Protein AF-A0A9E6CA06-F1 (afdb_monomer_lite)

Sequence (94 aa):
MKKILFIIPDGVGIRNYLFSDLLHLLQERNWEIGFLHALSPQAIEEIKKVHPGLNVREFSFYPYNEGIVNKFLRESVSYARLIHNTRLTGNPTV

Secondary structure (DSSP, 8-state):
--EEEEEE-S-THHHHHHTSTHHHHHHHTT-EEEEEE---HHHHHHHHHHSTT--EEEEEPP-----HHHHHHHHHHHHHHHHHHHHHHT-TT-

Radius of gyration: 19.75 Å; chains: 1; bounding box: 44×24×48 Å

Foldseek 3Di:
DAEDEAEEEDDDVVLVVLLDCPLVVCVVVVYAYEYEDQDDPVSVVVSCVSVPPRDYHYHYDDDDDDDPVNVVVVVVVVVVVLVVVCVVVVPPVD

Structure (mmCIF, N/CA/C/O backbone):
data_AF-A0A9E6CA06-F1
#
_entry.id   AF-A0A9E6CA06-F1
#
loop_
_atom_site.group_PDB
_atom_site.id
_atom_site.type_symbol
_atom_site.label_atom_id
_atom_site.label_alt_id
_atom_site.label_comp_i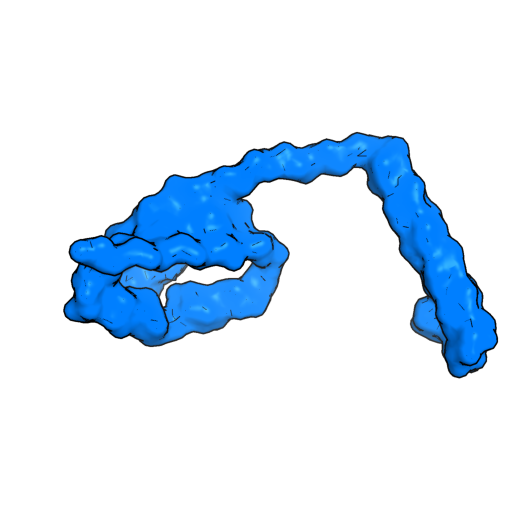d
_atom_site.label_asym_id
_a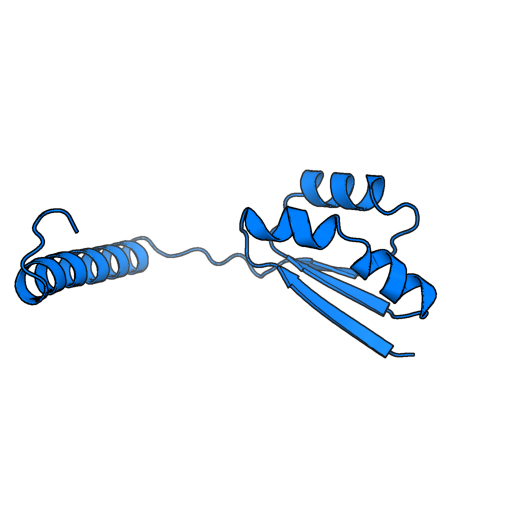tom_site.label_entity_id
_atom_site.label_seq_id
_atom_site.pdbx_PDB_ins_code
_atom_site.Cartn_x
_atom_site.Cartn_y
_at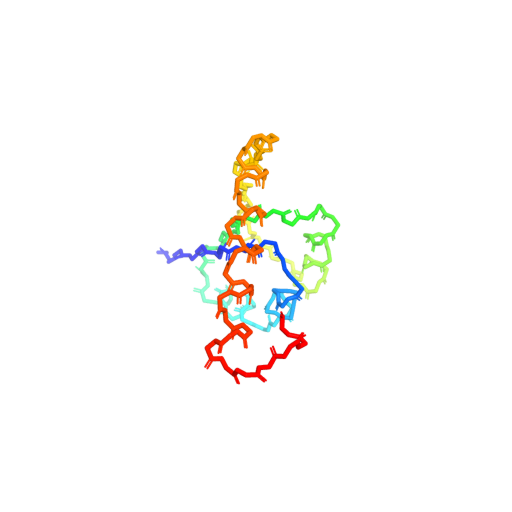om_site.Cartn_z
_a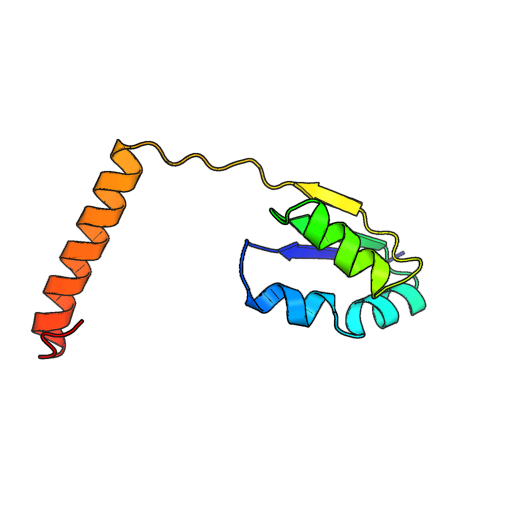tom_site.occupancy
_atom_site.B_iso_or_equiv
_atom_site.auth_seq_id
_atom_site.auth_comp_id
_atom_site.auth_asym_id
_atom_site.auth_atom_id
_atom_site.pdbx_PDB_model_num
ATOM 1 N N . MET A 1 1 ? 10.052 14.846 -22.346 1.00 76.81 1 MET A N 1
ATOM 2 C CA . MET A 1 1 ? 10.004 13.553 -21.629 1.00 76.81 1 MET A CA 1
ATOM 3 C C . MET A 1 1 ? 8.967 13.676 -20.521 1.00 76.81 1 MET A C 1
ATOM 5 O O . MET A 1 1 ? 9.019 14.662 -19.794 1.00 76.81 1 MET A O 1
ATOM 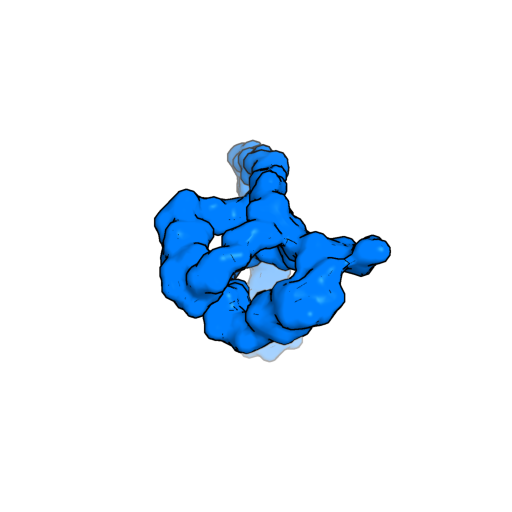9 N N . LYS A 1 2 ? 7.972 12.783 -20.466 1.00 92.25 2 LYS A N 1
ATOM 10 C CA . LYS A 1 2 ? 6.879 12.845 -19.476 1.00 92.25 2 LYS A CA 1
ATOM 11 C C . LYS A 1 2 ? 7.219 11.967 -18.269 1.00 92.25 2 LYS A C 1
ATOM 13 O O . LYS A 1 2 ? 7.945 10.989 -18.427 1.00 92.25 2 LYS A O 1
ATOM 18 N N . LYS A 1 3 ? 6.718 12.335 -17.088 1.00 93.06 3 LYS A N 1
ATOM 19 C CA . LYS A 1 3 ? 7.000 11.648 -15.821 1.00 93.06 3 LYS A CA 1
ATOM 20 C C . LYS A 1 3 ? 5.703 11.277 -15.116 1.00 93.06 3 LYS A C 1
ATOM 22 O O . LYS A 1 3 ? 4.754 12.059 -15.152 1.00 93.06 3 LYS A O 1
ATOM 27 N N . ILE A 1 4 ? 5.682 10.119 -14.467 1.00 91.88 4 ILE A N 1
ATOM 28 C CA . ILE A 1 4 ? 4.557 9.645 -13.659 1.00 91.88 4 ILE A CA 1
ATOM 29 C C . ILE A 1 4 ? 5.070 9.030 -12.356 1.00 91.88 4 ILE A C 1
ATOM 31 O O . ILE A 1 4 ? 6.053 8.294 -12.357 1.00 91.88 4 ILE A O 1
ATOM 35 N N . LEU A 1 5 ? 4.410 9.354 -11.244 1.00 90.94 5 LEU A N 1
ATOM 36 C CA . LEU A 1 5 ? 4.720 8.823 -9.921 1.00 90.94 5 LEU A CA 1
ATOM 37 C C . LEU A 1 5 ? 3.501 8.064 -9.398 1.00 90.94 5 LEU A C 1
ATOM 39 O O . LEU A 1 5 ? 2.434 8.652 -9.231 1.00 90.94 5 LEU A O 1
ATOM 43 N N . PHE A 1 6 ? 3.667 6.775 -9.122 1.00 87.88 6 PHE A N 1
ATOM 44 C CA . PHE A 1 6 ? 2.653 5.966 -8.458 1.00 87.88 6 PHE A CA 1
ATOM 45 C C . PHE A 1 6 ? 2.845 6.037 -6.950 1.00 87.88 6 PHE A C 1
ATOM 47 O O . PHE A 1 6 ? 3.926 5.744 -6.446 1.00 87.88 6 PHE A O 1
ATOM 54 N N . ILE A 1 7 ? 1.787 6.415 -6.237 1.00 87.75 7 ILE A N 1
ATOM 55 C CA . ILE A 1 7 ? 1.754 6.433 -4.775 1.00 87.75 7 ILE A CA 1
ATOM 56 C C . ILE A 1 7 ? 1.048 5.156 -4.332 1.00 87.75 7 ILE A C 1
ATOM 58 O O . ILE A 1 7 ? -0.125 4.955 -4.639 1.00 87.75 7 ILE A O 1
ATOM 62 N N . ILE A 1 8 ? 1.784 4.286 -3.648 1.00 84.31 8 ILE A N 1
ATOM 63 C CA . ILE A 1 8 ? 1.384 2.913 -3.342 1.00 84.31 8 ILE A CA 1
ATOM 64 C C . ILE A 1 8 ? 1.261 2.762 -1.816 1.00 84.31 8 ILE A C 1
ATOM 66 O O . ILE A 1 8 ? 2.204 2.297 -1.170 1.00 84.31 8 ILE A O 1
ATOM 70 N N . PRO A 1 9 ? 0.140 3.201 -1.206 1.00 74.31 9 PRO A N 1
ATOM 71 C CA . PRO A 1 9 ? -0.098 3.013 0.222 1.00 74.31 9 PRO A CA 1
ATOM 72 C C . PRO A 1 9 ? -0.306 1.521 0.499 1.00 74.31 9 PRO A C 1
ATOM 74 O O . PRO A 1 9 ? -1.095 0.879 -0.182 1.00 74.31 9 PRO A O 1
ATOM 77 N N . ASP A 1 10 ? 0.428 0.966 1.456 1.00 69.75 10 ASP A N 1
ATOM 78 C CA . ASP A 1 10 ? 0.497 -0.477 1.717 1.00 69.75 10 ASP A CA 1
ATOM 79 C C . ASP A 1 10 ? -0.893 -1.163 1.719 1.00 69.75 10 ASP A C 1
ATOM 81 O O . ASP A 1 10 ? -1.801 -0.745 2.442 1.00 69.75 10 ASP A O 1
ATOM 85 N N . GLY A 1 11 ? -1.096 -2.175 0.858 1.00 62.59 11 GLY A N 1
ATOM 86 C CA . GLY A 1 11 ? -2.412 -2.788 0.644 1.00 62.59 11 GLY A CA 1
ATOM 87 C C . GLY A 1 11 ? -2.484 -3.851 -0.463 1.00 62.59 11 GLY A C 1
ATOM 88 O O . GLY A 1 11 ? -1.844 -3.761 -1.511 1.00 62.59 11 GLY A O 1
ATOM 89 N N . VAL A 1 12 ? -3.327 -4.870 -0.254 1.00 57.53 12 VAL A N 1
ATOM 90 C CA . VAL A 1 12 ? -3.454 -6.056 -1.130 1.00 57.53 12 VAL A CA 1
ATOM 91 C C . VAL A 1 12 ? -3.927 -5.752 -2.557 1.00 57.53 12 VAL A C 1
ATOM 93 O O . VAL A 1 12 ? -3.571 -6.490 -3.475 1.00 57.53 12 VAL A O 1
ATOM 96 N N . GLY A 1 13 ? -4.692 -4.673 -2.759 1.00 57.47 13 GLY A N 1
ATOM 97 C CA . GLY A 1 13 ? -5.262 -4.308 -4.063 1.00 57.47 13 GLY A CA 1
ATOM 98 C C . GLY A 1 13 ? -4.240 -3.782 -5.075 1.00 57.47 13 GLY A C 1
ATOM 99 O O . GLY A 1 13 ? -4.489 -3.815 -6.277 1.00 57.47 13 GLY A O 1
ATOM 100 N N . ILE A 1 14 ? -3.070 -3.340 -4.611 1.00 67.50 14 ILE A N 1
ATOM 101 C CA . ILE A 1 14 ? -2.080 -2.676 -5.464 1.00 67.50 14 ILE A CA 1
ATOM 102 C C . ILE A 1 14 ? -1.244 -3.678 -6.263 1.00 67.50 14 ILE A C 1
ATOM 104 O O . ILE A 1 14 ? -0.804 -3.369 -7.368 1.00 67.50 14 ILE A O 1
ATOM 108 N N . ARG A 1 15 ? -1.115 -4.916 -5.775 1.00 65.88 15 ARG A N 1
ATOM 109 C CA . ARG A 1 15 ? -0.449 -6.000 -6.509 1.00 65.88 15 ARG A CA 1
ATOM 110 C C . ARG A 1 15 ? -1.054 -6.188 -7.900 1.00 65.88 15 ARG A C 1
ATOM 112 O O . ARG A 1 15 ? -0.333 -6.123 -8.885 1.00 65.88 15 ARG A O 1
ATOM 119 N N . ASN A 1 16 ? -2.378 -6.289 -7.998 1.00 67.06 16 ASN A N 1
ATOM 120 C CA . ASN A 1 16 ? -3.066 -6.500 -9.278 1.00 67.06 16 ASN A CA 1
ATOM 121 C C . ASN A 1 16 ? -2.802 -5.376 -10.288 1.00 67.06 16 ASN A C 1
ATOM 123 O O . ASN A 1 16 ? -2.684 -5.626 -11.483 1.00 67.06 16 ASN A O 1
ATOM 127 N N . TYR A 1 17 ? -2.687 -4.140 -9.805 1.00 70.69 17 TYR A N 1
ATOM 128 C CA . TYR A 1 17 ? -2.393 -2.992 -10.651 1.00 70.69 17 TYR A CA 1
ATOM 129 C C . TYR A 1 17 ? -0.942 -2.997 -11.142 1.00 70.69 17 TYR A C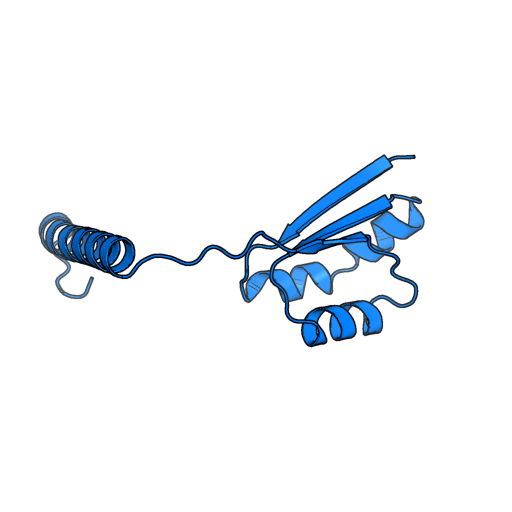 1
ATOM 131 O O . TYR A 1 17 ? -0.685 -2.752 -12.320 1.00 70.69 17 TYR A O 1
ATOM 139 N N . LEU A 1 18 ? 0.002 -3.329 -10.259 1.00 74.25 18 LEU A N 1
ATOM 140 C CA . LEU A 1 18 ? 1.427 -3.405 -10.589 1.00 74.25 18 LEU A CA 1
ATOM 141 C C . LEU A 1 18 ? 1.766 -4.600 -11.486 1.00 74.25 18 LEU A C 1
ATOM 143 O O . LEU A 1 18 ? 2.787 -4.570 -12.161 1.00 74.25 18 LEU A O 1
ATOM 147 N N . PHE A 1 19 ? 0.899 -5.609 -11.557 1.00 71.69 19 PHE A N 1
ATOM 148 C CA . PHE A 1 19 ? 0.999 -6.717 -12.511 1.00 71.69 19 PHE A CA 1
ATOM 149 C C . PHE A 1 19 ? 0.239 -6.479 -13.826 1.00 71.69 19 PHE A C 1
ATOM 151 O O . PHE A 1 19 ? 0.263 -7.341 -14.696 1.00 71.69 19 PHE A O 1
ATOM 158 N N . SER A 1 20 ? -0.427 -5.332 -13.994 1.00 79.88 20 SER A N 1
ATOM 159 C CA . SER A 1 20 ? -1.154 -5.015 -15.230 1.00 79.88 20 SER A CA 1
ATOM 160 C C . SER A 1 20 ? -0.240 -4.485 -16.342 1.00 79.88 20 SER A C 1
ATOM 162 O O . SER A 1 20 ? 0.824 -3.923 -16.072 1.00 79.88 20 SER A O 1
ATOM 164 N N . ASP A 1 21 ? -0.711 -4.557 -17.591 1.00 85.31 21 ASP A N 1
ATOM 165 C CA . ASP A 1 21 ? -0.003 -4.064 -18.787 1.00 85.31 21 ASP A CA 1
ATOM 166 C C . ASP A 1 21 ? 0.226 -2.544 -18.802 1.00 85.31 21 ASP A C 1
ATOM 168 O O . ASP A 1 21 ? 0.920 -2.015 -19.671 1.00 85.31 21 ASP A O 1
ATOM 172 N N . LEU A 1 22 ? -0.340 -1.801 -17.845 1.00 86.75 22 LEU A N 1
ATOM 173 C CA . LEU A 1 22 ? -0.198 -0.351 -17.789 1.00 86.75 22 LEU A CA 1
ATOM 174 C C . LEU A 1 22 ? 1.269 0.088 -17.744 1.00 86.75 22 LEU A C 1
ATOM 176 O O . LEU A 1 22 ? 1.639 1.050 -18.418 1.00 86.75 22 LEU A O 1
ATOM 180 N N . LEU A 1 23 ? 2.096 -0.593 -16.945 1.00 86.31 23 LEU A N 1
ATOM 181 C CA . LEU A 1 23 ? 3.512 -0.249 -16.820 1.00 86.31 23 LEU A CA 1
ATOM 182 C C . LEU A 1 23 ? 4.231 -0.431 -18.160 1.00 86.31 23 LEU A C 1
ATOM 184 O O . LEU A 1 23 ? 4.965 0.464 -18.576 1.00 86.31 23 LEU A O 1
ATOM 188 N N . HIS A 1 24 ? 3.924 -1.513 -18.877 1.00 85.38 24 HIS A N 1
ATOM 189 C CA . HIS A 1 24 ? 4.447 -1.774 -20.215 1.00 85.38 24 HIS A CA 1
ATOM 190 C C . HIS A 1 24 ? 4.052 -0.670 -21.207 1.00 85.38 24 HIS A C 1
ATOM 192 O O . HIS A 1 24 ? 4.909 -0.079 -21.862 1.00 85.38 24 HIS A O 1
ATOM 198 N N . LEU A 1 25 ? 2.768 -0.299 -21.251 1.00 88.56 25 LEU A N 1
ATOM 199 C CA . LEU A 1 25 ? 2.263 0.766 -22.131 1.00 88.56 25 LEU A CA 1
ATOM 200 C C . LEU A 1 25 ? 2.920 2.129 -21.854 1.00 88.56 25 LEU A C 1
ATOM 202 O O . LEU A 1 25 ? 3.106 2.945 -22.761 1.00 88.56 25 LEU A O 1
ATOM 206 N N . LEU A 1 26 ? 3.256 2.414 -20.595 1.00 88.62 26 LEU A N 1
ATOM 207 C CA . LEU A 1 26 ? 3.961 3.639 -20.216 1.00 88.62 26 LEU A CA 1
ATOM 208 C C . LEU A 1 26 ? 5.435 3.603 -20.643 1.00 88.62 26 LEU A C 1
ATOM 210 O O . LEU A 1 26 ? 5.954 4.623 -21.108 1.00 88.62 26 LEU A O 1
ATOM 214 N N . GLN A 1 27 ? 6.085 2.441 -20.546 1.00 84.38 27 GLN A N 1
ATOM 215 C CA . GLN A 1 27 ? 7.450 2.244 -21.035 1.00 84.38 27 GLN A CA 1
ATOM 216 C C . GLN A 1 27 ? 7.547 2.372 -22.556 1.00 84.38 27 GLN A C 1
ATOM 218 O O . GLN A 1 27 ? 8.421 3.090 -23.037 1.00 84.38 27 GLN A O 1
ATOM 223 N N . GLU A 1 28 ? 6.627 1.767 -23.314 1.00 88.50 28 GLU A N 1
ATOM 224 C CA . GLU A 1 28 ? 6.559 1.907 -24.780 1.00 88.50 28 GLU A CA 1
ATOM 225 C C . GLU A 1 28 ? 6.448 3.372 -25.213 1.00 88.50 28 GLU A C 1
ATOM 227 O O . GLU A 1 28 ? 7.000 3.794 -26.229 1.00 88.50 28 GLU A O 1
ATOM 232 N N . ARG A 1 29 ? 5.760 4.187 -24.408 1.00 90.69 29 ARG A N 1
ATOM 233 C CA . ARG A 1 29 ? 5.610 5.629 -24.638 1.00 90.69 29 ARG A CA 1
ATOM 234 C C . ARG A 1 29 ? 6.799 6.455 -24.142 1.00 90.69 29 ARG A C 1
ATOM 236 O O . ARG A 1 29 ? 6.741 7.685 -24.209 1.00 90.69 29 ARG A O 1
ATOM 243 N N . ASN A 1 30 ? 7.851 5.808 -23.645 1.00 89.44 30 ASN A N 1
ATOM 244 C CA . ASN A 1 30 ? 9.076 6.414 -23.131 1.00 89.44 30 ASN A CA 1
ATOM 245 C C . ASN A 1 30 ? 8.826 7.396 -21.965 1.00 89.44 30 ASN A C 1
ATOM 247 O O . ASN A 1 30 ? 9.361 8.512 -21.930 1.00 89.44 30 ASN A O 1
ATOM 251 N N . TRP A 1 31 ? 7.941 7.011 -21.037 1.00 91.94 31 TRP A N 1
ATOM 252 C CA . TRP A 1 31 ? 7.690 7.762 -19.804 1.00 91.94 31 TRP A CA 1
ATOM 253 C C . TRP A 1 31 ? 8.675 7.356 -18.712 1.00 91.94 31 TRP A C 1
ATOM 255 O O . TRP A 1 31 ? 8.998 6.184 -18.544 1.00 91.94 31 TRP A O 1
ATOM 265 N N . GLU A 1 32 ? 9.101 8.333 -17.916 1.00 91.12 32 GLU A N 1
ATOM 266 C CA . GLU A 1 32 ? 9.841 8.074 -16.683 1.00 91.12 32 GLU A CA 1
ATOM 267 C C . GLU A 1 32 ? 8.848 7.683 -15.582 1.00 91.12 32 GLU A C 1
ATOM 269 O O . GLU A 1 32 ? 7.946 8.461 -15.253 1.00 91.12 32 GLU A O 1
ATOM 274 N N . ILE A 1 33 ? 9.010 6.484 -15.023 1.00 90.69 33 ILE A N 1
ATOM 275 C CA . ILE A 1 33 ? 8.113 5.929 -14.007 1.00 90.69 33 ILE A CA 1
ATOM 276 C C . ILE A 1 33 ? 8.816 5.952 -12.646 1.00 90.69 33 ILE A C 1
ATOM 278 O O . ILE A 1 33 ? 9.949 5.491 -12.506 1.00 90.69 33 ILE A O 1
ATOM 282 N N . GLY A 1 34 ? 8.138 6.485 -11.632 1.00 90.75 34 GLY A N 1
ATOM 283 C CA . GLY A 1 34 ? 8.563 6.422 -10.238 1.00 90.75 34 GLY A CA 1
ATOM 284 C C . GLY A 1 34 ? 7.519 5.743 -9.363 1.00 90.75 34 GLY A C 1
ATOM 285 O O . GLY A 1 34 ? 6.321 5.883 -9.613 1.00 90.75 34 GLY A O 1
ATOM 286 N N . PHE A 1 35 ? 7.964 5.061 -8.314 1.00 89.81 35 PHE A N 1
ATOM 287 C CA . PHE A 1 35 ? 7.130 4.458 -7.280 1.00 89.81 35 PHE A CA 1
ATOM 288 C C . PHE A 1 35 ? 7.463 5.079 -5.926 1.00 89.81 35 PHE A C 1
ATOM 290 O O . PHE A 1 35 ? 8.600 5.003 -5.479 1.00 89.81 35 PHE A O 1
ATOM 297 N N . LEU A 1 36 ? 6.466 5.661 -5.264 1.00 89.25 36 LEU A N 1
ATOM 298 C CA . LEU A 1 36 ? 6.516 6.024 -3.853 1.00 89.25 36 LEU A CA 1
ATOM 299 C C . LEU A 1 36 ? 5.745 4.966 -3.066 1.00 89.25 36 LEU A C 1
ATOM 301 O O . LEU A 1 36 ? 4.518 4.903 -3.167 1.00 89.25 36 LEU A O 1
ATOM 305 N N . HIS A 1 37 ? 6.451 4.111 -2.329 1.00 86.00 37 HIS A N 1
ATOM 306 C CA . HIS A 1 37 ? 5.860 2.914 -1.739 1.00 86.00 37 HIS A CA 1
ATOM 307 C C . HIS A 1 37 ? 6.411 2.559 -0.356 1.00 86.00 37 HIS A C 1
ATOM 309 O O . HIS A 1 37 ? 7.478 3.004 0.061 1.00 86.00 37 HIS A O 1
ATOM 315 N N . ALA A 1 38 ? 5.656 1.716 0.354 1.00 81.75 38 ALA A N 1
ATOM 316 C CA . ALA A 1 38 ? 6.108 0.993 1.547 1.00 81.75 38 ALA A CA 1
ATOM 317 C C . ALA A 1 38 ? 6.334 -0.505 1.259 1.00 81.75 38 ALA A C 1
ATOM 319 O O . ALA A 1 38 ? 6.566 -1.277 2.183 1.00 81.75 38 ALA A O 1
ATOM 320 N N . LEU A 1 39 ? 6.250 -0.921 -0.016 1.00 79.56 39 LEU A N 1
ATOM 321 C CA . LEU A 1 39 ? 6.384 -2.325 -0.412 1.00 79.56 39 LEU A CA 1
ATOM 322 C C . LEU A 1 39 ? 7.710 -2.923 0.057 1.00 79.56 39 LEU A C 1
ATOM 324 O O . LEU A 1 39 ? 8.751 -2.263 0.013 1.00 79.56 39 LEU A O 1
ATOM 328 N N . SER A 1 40 ? 7.658 -4.196 0.442 1.00 80.06 40 SER A N 1
ATOM 329 C CA . SER A 1 40 ? 8.853 -4.948 0.795 1.00 80.06 40 SER A CA 1
ATOM 330 C C . SER A 1 40 ? 9.764 -5.147 -0.426 1.00 80.06 40 SER A C 1
ATOM 332 O O . SER A 1 40 ? 9.281 -5.170 -1.565 1.00 80.06 40 SER A O 1
ATOM 334 N N . PRO A 1 41 ? 11.075 -5.361 -0.215 1.00 81.19 41 PRO A N 1
ATOM 335 C CA . PRO A 1 41 ? 12.004 -5.649 -1.307 1.00 81.19 41 PRO A CA 1
ATOM 336 C C . PRO A 1 41 ? 11.555 -6.827 -2.183 1.00 81.19 41 PRO A C 1
ATOM 338 O O . PRO A 1 41 ? 11.656 -6.759 -3.404 1.00 81.19 41 PRO A O 1
ATOM 341 N N . GLN A 1 42 ? 10.973 -7.869 -1.578 1.00 82.94 42 GLN A N 1
ATOM 342 C CA . GLN A 1 42 ? 10.493 -9.051 -2.301 1.00 82.94 42 GLN A CA 1
ATOM 343 C C . GLN A 1 42 ? 9.357 -8.710 -3.273 1.00 82.94 42 GLN A C 1
ATOM 345 O O . GLN A 1 42 ? 9.338 -9.201 -4.399 1.00 82.94 42 GLN A O 1
ATOM 350 N N . ALA A 1 43 ? 8.430 -7.834 -2.870 1.00 80.88 43 ALA A N 1
ATOM 351 C CA . ALA A 1 43 ? 7.337 -7.407 -3.740 1.00 80.88 43 ALA A CA 1
ATOM 352 C C . ALA A 1 43 ? 7.859 -6.621 -4.955 1.00 80.88 43 ALA A C 1
ATOM 354 O O . ALA A 1 43 ? 7.361 -6.793 -6.065 1.00 80.88 43 ALA A O 1
ATOM 355 N N . ILE A 1 44 ? 8.897 -5.798 -4.770 1.00 80.94 44 ILE A N 1
ATOM 356 C CA . ILE A 1 44 ? 9.555 -5.089 -5.876 1.00 80.94 44 ILE A CA 1
ATOM 357 C C . ILE A 1 44 ? 10.245 -6.063 -6.834 1.00 80.94 44 ILE A C 1
ATOM 359 O O . ILE A 1 44 ? 10.150 -5.903 -8.053 1.00 80.94 44 ILE A O 1
ATOM 363 N N . GLU A 1 45 ? 10.913 -7.089 -6.310 1.00 83.06 45 GLU A N 1
ATOM 364 C CA . GLU A 1 45 ? 11.532 -8.128 -7.136 1.00 83.06 45 GLU A CA 1
ATOM 365 C C . GLU A 1 45 ? 10.498 -8.908 -7.957 1.00 83.06 45 GLU A C 1
ATOM 367 O O . GLU A 1 45 ? 10.738 -9.191 -9.130 1.00 83.06 45 GLU A O 1
ATOM 372 N N . GLU A 1 46 ? 9.336 -9.227 -7.385 1.00 83.81 46 GLU A N 1
ATOM 373 C CA . GLU A 1 46 ? 8.241 -9.880 -8.111 1.00 83.81 46 GLU A CA 1
ATOM 374 C C . GLU A 1 46 ? 7.721 -9.020 -9.267 1.00 83.81 46 GLU A C 1
ATOM 376 O O . GLU A 1 46 ? 7.545 -9.521 -10.378 1.00 83.81 46 GLU A O 1
ATOM 381 N N . ILE A 1 47 ? 7.547 -7.715 -9.049 1.00 82.75 47 ILE A N 1
ATOM 382 C CA . ILE A 1 47 ? 7.109 -6.786 -10.100 1.00 82.75 47 ILE A CA 1
ATOM 383 C C . ILE A 1 47 ? 8.141 -6.728 -11.233 1.00 82.75 47 ILE A C 1
ATOM 385 O O . ILE A 1 47 ? 7.769 -6.795 -12.404 1.00 82.75 47 ILE A O 1
ATOM 389 N N . LYS A 1 48 ? 9.439 -6.669 -10.904 1.00 82.75 48 LYS A N 1
ATOM 390 C CA . LYS A 1 48 ? 10.531 -6.670 -11.897 1.00 82.75 48 LYS A CA 1
ATOM 391 C C . LYS A 1 48 ? 10.606 -7.973 -12.700 1.00 82.75 48 LYS A C 1
ATOM 393 O O . LYS A 1 48 ? 11.030 -7.946 -13.851 1.00 82.75 48 LYS A O 1
ATOM 398 N N . LYS A 1 49 ? 10.194 -9.109 -12.122 1.00 84.69 49 LYS A N 1
ATOM 399 C CA . LYS A 1 49 ? 10.094 -10.390 -12.845 1.00 84.69 49 LYS A CA 1
ATOM 400 C C . LYS A 1 49 ? 8.943 -10.398 -13.847 1.00 84.69 49 LYS A C 1
ATOM 402 O O . LYS A 1 49 ? 9.103 -10.952 -14.929 1.00 84.69 49 LYS A O 1
ATOM 407 N N . VAL A 1 50 ? 7.803 -9.807 -13.489 1.00 84.44 50 VAL A N 1
ATOM 408 C CA . VAL A 1 50 ? 6.632 -9.735 -14.379 1.00 84.44 50 VAL A CA 1
ATOM 409 C C . VAL A 1 50 ? 6.838 -8.715 -15.499 1.00 84.44 50 VAL A C 1
ATOM 411 O O . VAL A 1 50 ? 6.424 -8.966 -16.626 1.00 84.44 50 VAL A O 1
ATOM 414 N N . HIS A 1 51 ? 7.538 -7.615 -15.216 1.00 83.88 51 HIS A N 1
ATOM 415 C CA . HIS A 1 51 ? 7.853 -6.563 -16.186 1.00 83.88 51 HIS A CA 1
ATOM 416 C C . HIS A 1 51 ? 9.364 -6.505 -16.462 1.00 83.88 51 HIS A C 1
ATOM 418 O O . HIS A 1 51 ? 10.073 -5.672 -15.884 1.00 83.88 51 HIS A O 1
ATOM 424 N N . PRO A 1 52 ? 9.902 -7.393 -17.318 1.00 79.25 52 PRO A N 1
ATOM 425 C CA . PRO A 1 52 ? 11.327 -7.416 -17.623 1.00 79.25 52 PRO A CA 1
ATOM 426 C C . PRO A 1 52 ? 11.772 -6.106 -18.287 1.00 79.25 52 PRO A C 1
ATOM 428 O O . PRO A 1 52 ? 11.153 -5.617 -19.226 1.00 79.25 52 PRO A O 1
ATOM 431 N N . GLY A 1 53 ? 12.871 -5.530 -17.793 1.00 77.56 53 GLY A N 1
ATOM 432 C CA . GLY A 1 53 ? 13.375 -4.237 -18.272 1.00 77.56 53 GLY A CA 1
ATOM 433 C C . GLY A 1 53 ? 12.652 -3.019 -17.685 1.00 77.56 53 GLY A C 1
ATOM 434 O O . GLY A 1 53 ? 12.917 -1.894 -18.113 1.00 77.56 53 GLY A O 1
ATOM 435 N N . LEU A 1 54 ? 11.769 -3.209 -16.696 1.00 82.56 54 LEU A N 1
ATOM 436 C CA . LEU A 1 54 ? 11.159 -2.117 -15.941 1.00 82.56 54 LEU A CA 1
ATOM 437 C C . LEU A 1 54 ? 12.216 -1.326 -15.163 1.00 82.56 54 LEU A C 1
ATOM 439 O O . LEU A 1 54 ? 12.738 -1.777 -14.144 1.00 82.56 54 LEU A O 1
ATOM 443 N N . ASN A 1 55 ? 12.509 -0.116 -15.642 1.00 81.81 55 ASN A N 1
ATOM 444 C CA . ASN A 1 55 ? 13.366 0.836 -14.947 1.00 81.81 55 ASN A CA 1
ATOM 445 C C . ASN A 1 55 ? 12.494 1.862 -14.215 1.00 81.81 55 ASN A C 1
ATOM 447 O O . ASN A 1 55 ? 11.964 2.791 -14.828 1.00 81.81 55 ASN A O 1
ATOM 451 N N . VAL A 1 56 ? 12.325 1.662 -12.909 1.00 85.44 56 VAL A N 1
ATOM 452 C CA . VAL A 1 56 ? 11.517 2.518 -12.034 1.00 85.44 56 VAL A CA 1
ATOM 453 C C . VAL A 1 56 ? 12.388 3.200 -10.994 1.00 85.44 56 VAL A C 1
ATOM 455 O O . VAL A 1 56 ? 13.278 2.586 -10.410 1.00 85.44 56 VAL A O 1
ATOM 458 N N . ARG A 1 57 ? 12.114 4.481 -10.737 1.00 89.50 57 ARG A N 1
ATOM 459 C CA . ARG A 1 57 ? 12.708 5.187 -9.598 1.00 89.50 57 ARG A CA 1
ATOM 460 C C . ARG A 1 57 ? 11.927 4.865 -8.336 1.00 89.50 57 ARG A C 1
ATOM 462 O O . ARG A 1 57 ? 10.740 5.164 -8.262 1.00 89.50 57 ARG A O 1
ATOM 469 N N . GLU A 1 58 ? 12.594 4.285 -7.355 1.00 88.44 58 GLU A N 1
ATOM 470 C CA . GLU A 1 58 ? 11.977 3.885 -6.094 1.00 88.44 58 GLU A CA 1
ATOM 471 C C . GLU A 1 58 ? 12.171 4.981 -5.039 1.00 88.44 58 GLU A C 1
ATOM 473 O O . GLU A 1 58 ? 13.265 5.518 -4.859 1.00 88.44 58 GLU A O 1
ATOM 478 N N . PHE A 1 59 ? 11.088 5.316 -4.347 1.00 89.06 59 PHE A N 1
ATOM 479 C CA . PHE A 1 59 ? 11.048 6.231 -3.220 1.00 89.06 59 PHE A CA 1
ATOM 480 C C . PHE A 1 59 ? 10.324 5.532 -2.073 1.00 89.06 59 PHE A C 1
ATOM 482 O O . PHE A 1 59 ? 9.216 5.020 -2.246 1.00 89.06 59 PHE A O 1
ATOM 489 N N . SER A 1 60 ? 10.922 5.539 -0.889 1.00 83.75 60 SER A N 1
ATOM 490 C CA . SER A 1 60 ? 10.273 4.997 0.302 1.00 83.75 60 SER A CA 1
ATOM 491 C C . SER A 1 60 ? 9.437 6.072 0.979 1.00 83.75 60 SER A C 1
ATOM 493 O O . SER A 1 60 ? 9.847 7.234 1.057 1.00 83.75 60 SER A O 1
ATOM 495 N N . PHE A 1 61 ? 8.284 5.690 1.526 1.00 82.44 61 PHE A N 1
ATOM 496 C CA . PHE A 1 61 ? 7.623 6.565 2.488 1.00 82.44 61 PHE A CA 1
ATOM 497 C C . PHE A 1 61 ? 8.526 6.803 3.693 1.00 82.44 61 PHE A C 1
ATOM 499 O O . PHE A 1 61 ? 9.263 5.918 4.135 1.00 82.44 61 PHE A O 1
ATOM 506 N N . TYR A 1 62 ? 8.415 8.000 4.263 1.00 79.75 62 TYR A N 1
ATOM 507 C CA . TYR A 1 62 ? 8.934 8.221 5.598 1.00 79.75 62 TYR A CA 1
ATOM 508 C C . TYR A 1 62 ? 8.157 7.320 6.572 1.00 79.75 62 TYR A C 1
ATOM 510 O O . TYR A 1 62 ? 6.921 7.351 6.552 1.00 79.75 62 TYR A O 1
ATOM 518 N N . PRO A 1 63 ? 8.833 6.503 7.398 1.00 73.00 63 PRO A N 1
ATOM 519 C CA . PRO A 1 63 ? 8.153 5.591 8.302 1.00 73.00 63 PRO A CA 1
ATOM 520 C C . PRO A 1 63 ? 7.329 6.393 9.311 1.00 73.00 63 PRO A C 1
ATOM 522 O O . PRO A 1 63 ? 7.866 7.153 10.118 1.00 73.00 63 PRO A O 1
ATOM 525 N N . TYR A 1 64 ? 6.008 6.232 9.263 1.00 79.81 64 TYR A N 1
ATOM 526 C CA . TYR A 1 64 ? 5.127 6.787 10.278 1.00 79.81 64 TYR A CA 1
ATOM 527 C C . TYR A 1 64 ? 5.029 5.811 11.448 1.00 79.81 64 TYR A C 1
ATOM 529 O O . TYR A 1 64 ? 4.388 4.766 11.349 1.00 79.81 64 TYR A O 1
ATOM 537 N N . ASN A 1 65 ? 5.649 6.174 12.568 1.00 80.69 65 ASN A N 1
ATOM 538 C CA . ASN A 1 65 ? 5.514 5.447 13.821 1.00 80.69 65 ASN A CA 1
ATOM 539 C C . ASN A 1 65 ? 4.477 6.153 14.693 1.00 80.69 65 ASN A C 1
ATOM 541 O O . ASN A 1 65 ? 4.730 7.228 15.238 1.00 80.69 65 ASN A O 1
ATOM 545 N N . GLU A 1 66 ? 3.295 5.557 14.823 1.00 86.44 66 GLU A N 1
ATOM 546 C CA . GLU A 1 66 ? 2.277 6.078 15.726 1.00 86.44 66 GLU A CA 1
ATOM 547 C C . GLU A 1 66 ? 2.672 5.817 17.184 1.00 86.44 66 GLU A C 1
ATOM 549 O O . GLU A 1 66 ? 2.867 4.673 17.599 1.00 86.44 66 GLU A O 1
ATOM 554 N N . GLY A 1 67 ? 2.763 6.882 17.982 1.00 93.62 67 GLY A N 1
ATOM 555 C CA . GLY A 1 67 ? 2.994 6.761 19.419 1.00 93.62 67 GLY A CA 1
ATOM 556 C C . GLY A 1 67 ? 1.835 6.061 20.136 1.00 93.62 67 GLY A C 1
ATOM 557 O O . GLY A 1 67 ? 0.678 6.182 19.737 1.00 93.62 67 GLY A O 1
ATOM 558 N N . ILE A 1 68 ? 2.135 5.381 21.247 1.00 95.38 68 ILE A N 1
ATOM 559 C CA . ILE A 1 68 ? 1.156 4.596 22.024 1.00 95.38 68 ILE A CA 1
ATOM 560 C C . ILE A 1 68 ? -0.065 5.439 22.425 1.00 95.38 68 ILE A C 1
ATOM 562 O O . ILE A 1 68 ? -1.194 4.969 22.317 1.00 95.38 68 ILE A O 1
ATOM 566 N N . VAL A 1 69 ? 0.148 6.697 22.828 1.00 97.06 69 VAL A N 1
ATOM 567 C CA . VAL A 1 69 ? -0.936 7.620 23.205 1.00 97.06 69 VAL A CA 1
ATOM 568 C C . VAL A 1 69 ? -1.829 7.951 22.008 1.00 97.06 69 VAL A C 1
ATOM 570 O O . VAL A 1 69 ? -3.050 7.886 22.118 1.00 97.06 69 VAL A O 1
ATOM 573 N N . ASN A 1 70 ? -1.236 8.244 20.847 1.00 95.56 70 ASN A N 1
ATOM 574 C CA . ASN A 1 70 ? -1.992 8.542 19.628 1.00 95.56 70 ASN A CA 1
ATOM 575 C C . ASN A 1 70 ? -2.820 7.330 19.196 1.00 95.56 70 ASN A C 1
ATOM 577 O O . ASN A 1 70 ? -4.011 7.467 18.920 1.00 95.56 70 ASN A O 1
ATOM 581 N N . LYS A 1 71 ? -2.213 6.138 19.238 1.00 95.25 71 LYS A N 1
ATOM 582 C CA . LYS A 1 71 ? -2.901 4.879 18.961 1.00 95.25 71 LYS A CA 1
ATOM 583 C C . LYS A 1 71 ? -4.074 4.674 19.915 1.00 95.25 71 LYS A C 1
ATOM 585 O O . LYS A 1 71 ? -5.185 4.425 19.466 1.00 95.25 71 LYS A O 1
ATOM 590 N N . PHE A 1 72 ? -3.859 4.845 21.219 1.00 97.44 72 PHE A N 1
ATOM 591 C CA . PHE A 1 72 ? -4.909 4.700 22.226 1.00 97.44 72 PHE A CA 1
ATOM 592 C C . PHE A 1 72 ? -6.088 5.658 21.994 1.00 97.44 72 PHE A C 1
ATOM 594 O O . PHE A 1 72 ? -7.247 5.239 22.052 1.00 97.44 72 PHE A O 1
ATOM 601 N N . LEU A 1 73 ? -5.811 6.928 21.681 1.00 97.50 73 LEU A N 1
ATOM 602 C CA . LEU A 1 73 ? -6.851 7.915 21.383 1.00 97.50 73 LEU A CA 1
ATOM 603 C C . LEU A 1 73 ? -7.614 7.560 20.101 1.00 97.50 73 LEU A C 1
ATOM 605 O O . LEU A 1 73 ? -8.842 7.635 20.083 1.00 97.50 73 LEU A O 1
ATOM 609 N N . ARG A 1 74 ? -6.914 7.123 19.047 1.00 96.25 74 ARG A N 1
ATOM 610 C CA . ARG A 1 74 ? -7.530 6.694 17.785 1.00 96.25 74 ARG A CA 1
ATOM 611 C C . ARG A 1 74 ? -8.459 5.496 17.977 1.00 96.25 74 ARG A C 1
ATOM 613 O O . ARG A 1 74 ? -9.583 5.514 17.472 1.00 96.25 74 ARG A O 1
ATOM 620 N N . GLU A 1 75 ? -8.016 4.479 18.711 1.00 96.81 75 GLU A N 1
ATOM 621 C CA . GLU A 1 75 ? -8.841 3.307 19.029 1.00 96.81 75 GLU A CA 1
ATOM 622 C C . GLU A 1 75 ? -10.056 3.704 19.881 1.00 96.81 75 GLU A C 1
ATOM 624 O O . GLU A 1 75 ? -11.178 3.292 19.591 1.00 96.81 75 GLU A O 1
ATOM 629 N N . SER A 1 76 ? -9.874 4.592 20.865 1.00 97.69 76 SER A N 1
ATOM 630 C CA . SER A 1 76 ? -10.973 5.100 21.703 1.00 97.69 76 SER A CA 1
ATOM 631 C C . SER A 1 76 ? -12.034 5.843 20.886 1.00 97.69 76 SER A C 1
ATOM 633 O O . SER A 1 76 ? -13.230 5.611 21.058 1.00 97.69 76 SER A O 1
ATOM 635 N N . VAL A 1 77 ? -11.612 6.711 19.959 1.00 97.69 77 VAL A N 1
ATOM 636 C CA . VAL A 1 77 ? -12.523 7.413 19.040 1.00 97.69 77 VAL A CA 1
ATOM 637 C C . VAL A 1 77 ? -13.247 6.420 18.133 1.00 97.69 77 VAL A C 1
ATOM 639 O O . VAL A 1 77 ? -14.451 6.552 17.918 1.00 97.69 77 VAL A O 1
ATOM 642 N N . SER A 1 78 ? -12.538 5.416 17.617 1.00 96.50 78 SER A N 1
ATOM 643 C CA . SER A 1 78 ? -13.126 4.383 16.759 1.00 96.50 78 SER A CA 1
ATOM 644 C C . SER A 1 78 ? -14.194 3.588 17.511 1.00 96.50 78 SER A C 1
ATOM 646 O O . SER A 1 78 ? -15.318 3.477 17.029 1.00 96.50 78 SER A O 1
ATOM 648 N N . TYR A 1 79 ? -13.902 3.153 18.737 1.00 95.88 79 TYR A N 1
ATOM 649 C CA . TYR A 1 79 ? -14.857 2.467 19.604 1.00 95.88 79 TYR A CA 1
ATOM 650 C C . TYR A 1 79 ? -16.091 3.324 19.923 1.00 95.88 79 TYR A C 1
ATOM 652 O O . TYR A 1 79 ? -17.226 2.866 19.787 1.00 95.88 79 TYR A O 1
ATOM 660 N N . ALA A 1 80 ? -15.892 4.597 20.277 1.00 96.25 80 ALA A N 1
ATOM 661 C CA . ALA A 1 80 ? -16.995 5.520 20.535 1.00 96.25 80 ALA A CA 1
ATOM 662 C C . ALA A 1 80 ? -17.899 5.696 19.301 1.00 96.25 80 ALA A C 1
ATOM 664 O O . ALA A 1 80 ? -19.125 5.730 19.431 1.00 96.25 80 ALA A O 1
ATOM 665 N N . ARG A 1 81 ? -17.309 5.758 18.098 1.00 95.75 81 ARG A N 1
ATOM 666 C CA . ARG A 1 81 ? -18.058 5.820 16.835 1.00 95.75 81 ARG A CA 1
ATOM 667 C C . ARG A 1 81 ? -18.860 4.550 16.576 1.00 95.75 81 ARG A C 1
ATOM 669 O O . ARG A 1 81 ? -19.991 4.670 16.120 1.00 95.75 81 ARG A O 1
ATOM 676 N N . LEU A 1 82 ? -18.325 3.369 16.889 1.00 94.75 82 LEU A N 1
ATOM 677 C CA . LEU A 1 82 ? -19.067 2.110 16.757 1.00 94.75 82 LEU A CA 1
ATOM 678 C C . LEU A 1 82 ? -20.292 2.095 17.680 1.00 94.75 82 LEU A C 1
ATOM 680 O O . LEU A 1 82 ? -21.404 1.920 17.194 1.00 94.75 82 LEU A O 1
ATOM 684 N N . ILE A 1 83 ? -20.135 2.427 18.970 1.00 94.38 83 ILE A N 1
ATOM 685 C CA . ILE A 1 83 ? -21.271 2.533 19.911 1.00 94.38 83 ILE A CA 1
ATOM 686 C C . ILE A 1 83 ? -22.310 3.553 19.435 1.00 94.38 83 ILE A C 1
ATOM 688 O O . ILE A 1 83 ? -23.516 3.349 19.573 1.00 94.38 83 ILE A O 1
ATOM 692 N N . HIS A 1 84 ? -21.861 4.696 18.924 1.00 94.94 84 HIS A N 1
ATOM 693 C CA . HIS A 1 84 ? -22.780 5.704 18.417 1.00 94.94 84 HIS A CA 1
ATOM 694 C C . HIS A 1 84 ? -23.555 5.185 17.199 1.00 94.94 84 HIS A C 1
ATOM 696 O O . HIS A 1 84 ? -24.777 5.318 17.137 1.00 94.94 84 HIS A O 1
ATOM 702 N N . ASN A 1 85 ? -22.860 4.533 16.268 1.00 94.75 85 ASN A N 1
ATOM 703 C CA . ASN A 1 85 ? -23.453 3.993 15.054 1.00 94.75 85 ASN A CA 1
ATOM 704 C C . ASN A 1 85 ? -24.394 2.819 15.329 1.00 94.75 85 ASN A C 1
ATOM 706 O O . ASN A 1 85 ? -25.425 2.731 14.666 1.00 94.75 85 ASN A O 1
ATOM 710 N N . THR A 1 86 ? -24.111 1.959 16.312 1.00 95.62 86 THR A N 1
ATOM 711 C CA . THR A 1 86 ? -25.024 0.866 16.689 1.00 95.62 86 THR A CA 1
ATOM 712 C C . THR A 1 86 ? -26.361 1.412 17.182 1.00 95.62 86 THR A C 1
ATOM 714 O O . THR A 1 86 ? -27.415 0.905 16.803 1.00 95.62 86 THR A O 1
ATOM 717 N N . ARG A 1 87 ? -26.340 2.518 17.941 1.00 93.44 87 ARG A N 1
ATOM 718 C CA . ARG A 1 87 ? -27.552 3.229 18.379 1.00 93.44 87 ARG A CA 1
ATOM 719 C C . ARG A 1 87 ? -28.283 3.903 17.221 1.00 93.44 87 ARG A C 1
ATOM 721 O O . ARG A 1 87 ? -29.501 3.806 17.152 1.00 93.44 87 ARG A O 1
ATOM 728 N N . LEU A 1 88 ? -27.558 4.576 16.324 1.00 95.19 88 LEU A N 1
ATOM 729 C CA . LEU A 1 88 ? -28.156 5.271 15.177 1.00 95.19 88 LEU A CA 1
ATOM 730 C C . LEU A 1 88 ? -28.788 4.313 14.163 1.00 95.19 88 LEU A C 1
ATOM 732 O O . LEU A 1 88 ? -29.833 4.616 13.598 1.00 95.19 88 LEU A O 1
ATOM 736 N N . THR A 1 89 ? -28.138 3.180 13.907 1.00 94.50 89 THR A N 1
ATOM 737 C CA . THR A 1 89 ? -28.559 2.218 12.877 1.00 94.50 89 THR A CA 1
ATOM 738 C C . THR A 1 89 ? -29.432 1.094 13.429 1.00 94.50 89 THR A C 1
ATOM 740 O O . THR A 1 89 ? -29.960 0.303 12.653 1.00 94.50 89 THR A O 1
ATOM 743 N N . GLY A 1 90 ? -29.572 0.997 14.756 1.00 91.56 90 GLY A N 1
ATOM 744 C CA . GLY A 1 90 ? -30.244 -0.122 15.414 1.00 91.56 90 GLY A CA 1
ATOM 745 C C . GLY A 1 90 ? -29.548 -1.465 15.179 1.00 91.56 90 GLY A C 1
ATOM 746 O O . GLY A 1 90 ? -30.174 -2.507 15.357 1.00 91.56 90 GLY A O 1
ATOM 747 N N . ASN A 1 91 ? -28.279 -1.454 14.758 1.00 88.88 91 ASN A N 1
ATOM 748 C CA . ASN A 1 91 ? -27.517 -2.656 14.457 1.00 88.88 91 ASN A CA 1
ATOM 749 C C . ASN A 1 91 ? -26.474 -2.930 15.558 1.00 88.88 91 ASN A C 1
ATOM 751 O O . ASN A 1 91 ? -25.436 -2.267 15.588 1.00 88.88 91 ASN A O 1
ATOM 755 N N . PRO A 1 92 ? -26.712 -3.902 16.457 1.00 81.75 92 PRO A N 1
ATOM 756 C CA . PRO A 1 92 ? -25.808 -4.197 17.566 1.00 81.75 92 PRO A CA 1
ATOM 757 C C . PRO A 1 92 ? -24.540 -4.960 17.153 1.00 81.75 92 PRO A C 1
ATOM 759 O O . PRO A 1 92 ? -23.696 -5.205 18.008 1.00 81.75 92 PRO A O 1
ATOM 762 N N . THR A 1 93 ? -24.401 -5.369 15.886 1.00 81.50 93 THR A N 1
ATOM 763 C CA . THR A 1 93 ? -23.245 -6.151 15.412 1.00 81.50 93 THR A CA 1
ATOM 764 C C . THR A 1 93 ? -22.153 -5.308 14.749 1.00 81.50 93 THR A C 1
ATOM 766 O O . THR A 1 93 ? -21.217 -5.885 14.198 1.00 81.50 93 THR A O 1
ATOM 769 N N . VAL A 1 94 ? -22.308 -3.979 14.716 1.00 61.94 94 VAL A N 1
ATOM 770 C CA . VAL A 1 94 ? -21.334 -3.033 14.139 1.00 61.94 94 VAL A CA 1
ATOM 771 C C . VAL A 1 94 ? -20.320 -2.599 15.186 1.00 61.94 94 VAL A C 1
ATOM 773 O O . VAL A 1 94 ? -20.742 -2.230 16.302 1.00 61.94 94 VAL A O 1
#

pLDDT: mean 85.39, std 9.37, range [57.47, 97.69]